Protein AF-A0A7J9D4X5-F1 (afdb_monomer_lite)

Radius of gyration: 14.16 Å; chains: 1; bounding box: 32×26×37 Å

Sequence (55 aa):
MICEILFIIFSPTVKPYSFGHPSVQSTTKQFLNPNQPLNETTFIFVEAFHKVRIN

InterPro domains:
  IPR036879 Transcription factor, MADS-box superfamily [G3DSA:3.40.1810.10] (2-42)

Organism: Gossypium gossypioides (NCBI:txid34282)

Foldseek 3Di:
DADWDKDWDQDPVRDIDIAIVVGPVVNVVQVPPPPDDPPCVVVVVVVVVVVVVVD

Structure (mmCIF, N/CA/C/O backbone):
data_AF-A0A7J9D4X5-F1
#
_entry.id   AF-A0A7J9D4X5-F1
#
loop_
_atom_site.group_PDB
_atom_site.id
_atom_site.type_symbol
_atom_site.label_atom_id
_atom_site.label_alt_id
_atom_site.label_comp_id
_atom_site.label_asym_id
_atom_site.label_entity_id
_atom_site.label_seq_id
_atom_site.pdbx_PDB_ins_code
_atom_site.Cartn_x
_atom_site.Cartn_y
_atom_site.Cartn_z
_atom_site.occupancy
_atom_site.B_iso_or_equiv
_atom_site.auth_seq_id
_atom_site.auth_comp_id
_atom_site.auth_asym_id
_atom_site.auth_atom_id
_atom_site.pdbx_PDB_model_num
ATOM 1 N N . MET A 1 1 ? -0.894 1.066 -24.246 1.00 58.66 1 MET A N 1
ATOM 2 C CA . MET A 1 1 ? -1.003 2.082 -23.180 1.00 58.66 1 MET A CA 1
ATOM 3 C C . MET A 1 1 ? -0.919 1.343 -21.856 1.00 58.66 1 MET A C 1
ATOM 5 O O . MET A 1 1 ? -1.774 0.503 -21.615 1.00 58.66 1 MET A O 1
ATOM 9 N N . ILE A 1 2 ? 0.149 1.539 -21.083 1.00 76.25 2 ILE A N 1
ATOM 10 C CA . ILE A 1 2 ? 0.346 0.870 -19.786 1.00 76.25 2 ILE A CA 1
ATOM 11 C C . ILE A 1 2 ? -0.064 1.888 -18.722 1.00 76.25 2 ILE A C 1
ATOM 13 O O . ILE A 1 2 ? 0.380 3.031 -18.781 1.00 76.25 2 ILE A O 1
ATOM 17 N N . CYS A 1 3 ? -0.968 1.504 -17.825 1.00 82.00 3 CYS A N 1
ATOM 18 C CA . CYS A 1 3 ? -1.432 2.353 -16.732 1.00 82.00 3 CYS A CA 1
ATOM 19 C C . CYS A 1 3 ? -0.730 1.914 -15.444 1.00 82.00 3 CYS A C 1
ATOM 21 O O . CYS A 1 3 ? -0.595 0.716 -15.207 1.00 82.00 3 CYS A O 1
ATOM 23 N N . GLU A 1 4 ? -0.279 2.861 -14.629 1.00 87.31 4 GLU A N 1
ATOM 24 C CA . GLU A 1 4 ? 0.341 2.592 -13.332 1.00 87.31 4 GLU A CA 1
ATOM 25 C C . GLU A 1 4 ? -0.583 3.101 -12.230 1.00 87.31 4 GLU A C 1
ATOM 27 O O . GLU A 1 4 ? -1.027 4.248 -12.263 1.00 87.31 4 GLU A O 1
ATOM 32 N N . ILE A 1 5 ? -0.919 2.230 -11.278 1.00 87.75 5 ILE A N 1
ATOM 33 C CA . ILE A 1 5 ? -1.889 2.540 -10.223 1.00 87.75 5 ILE A CA 1
ATOM 34 C C . ILE A 1 5 ? -1.395 1.941 -8.914 1.00 87.75 5 ILE A C 1
ATOM 36 O O . ILE A 1 5 ? -1.024 0.769 -8.890 1.00 87.75 5 ILE A O 1
ATOM 40 N N . LEU A 1 6 ? -1.428 2.719 -7.832 1.00 90.00 6 LEU A N 1
ATOM 41 C CA . LEU A 1 6 ? -1.082 2.283 -6.482 1.00 90.00 6 LEU A CA 1
ATOM 42 C C . LEU A 1 6 ? -2.167 2.738 -5.504 1.00 90.00 6 LEU A C 1
ATOM 44 O O . LEU A 1 6 ? -2.439 3.929 -5.382 1.00 90.00 6 LEU A O 1
ATOM 48 N N . PHE A 1 7 ? -2.750 1.788 -4.779 1.00 90.94 7 PHE A N 1
ATOM 49 C CA . PHE A 1 7 ? -3.640 2.048 -3.653 1.00 90.94 7 PHE A CA 1
ATOM 50 C C . PHE A 1 7 ? -2.962 1.624 -2.355 1.00 90.94 7 PHE A C 1
ATOM 52 O O . PHE A 1 7 ? -2.421 0.520 -2.264 1.00 90.94 7 PHE A O 1
ATOM 59 N N . ILE A 1 8 ? -3.025 2.493 -1.346 1.00 91.94 8 ILE A N 1
ATOM 60 C CA . ILE A 1 8 ? -2.584 2.214 0.022 1.00 91.94 8 ILE A CA 1
ATOM 61 C C . ILE A 1 8 ? -3.756 2.528 0.947 1.00 91.94 8 ILE A C 1
ATOM 63 O O . ILE A 1 8 ? -4.262 3.648 0.952 1.00 91.94 8 ILE A O 1
ATOM 67 N N . ILE A 1 9 ? -4.194 1.537 1.718 1.00 93.44 9 ILE A N 1
ATOM 68 C CA . ILE A 1 9 ? -5.310 1.662 2.657 1.00 93.44 9 ILE A CA 1
ATOM 69 C C . ILE A 1 9 ? -4.795 1.337 4.053 1.00 93.44 9 ILE A C 1
ATOM 71 O O . ILE A 1 9 ? -4.234 0.265 4.286 1.00 93.44 9 ILE A O 1
ATOM 75 N N . PHE A 1 10 ? -5.018 2.250 4.993 1.00 92.69 10 PHE A N 1
ATOM 76 C CA . PHE A 1 10 ? -4.752 2.018 6.406 1.00 92.69 10 PHE A CA 1
ATOM 77 C C . PHE A 1 10 ? -6.039 1.568 7.082 1.00 92.69 10 PHE A C 1
ATOM 7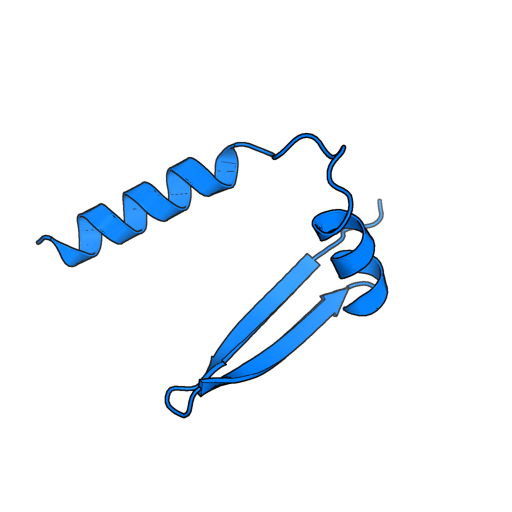9 O O . PHE A 1 10 ? -7.050 2.269 7.057 1.00 92.69 10 PHE A O 1
ATOM 86 N N . SER A 1 11 ? -6.009 0.380 7.679 1.00 93.31 11 SER A N 1
ATOM 87 C CA . SER A 1 11 ? -7.102 -0.050 8.551 1.00 93.31 11 SER A CA 1
ATOM 88 C C . SER A 1 11 ? -7.171 0.821 9.813 1.00 93.31 11 SER A C 1
ATOM 90 O O . SER A 1 11 ? -6.166 1.423 10.197 1.00 93.31 11 SER A O 1
ATOM 92 N N . PRO A 1 12 ? -8.315 0.842 10.521 1.00 93.38 12 PRO A N 1
ATOM 93 C CA . PRO A 1 12 ? -8.420 1.515 11.817 1.00 93.38 12 PRO A CA 1
ATOM 94 C C . PRO A 1 12 ? -7.389 1.031 12.850 1.00 93.38 12 PRO A C 1
ATOM 96 O O . PRO A 1 12 ? -7.000 1.786 13.732 1.00 93.38 12 PRO A O 1
ATOM 99 N N . THR A 1 13 ? -6.900 -0.208 12.720 1.00 95.25 13 THR A N 1
ATOM 100 C CA . THR A 1 13 ? -5.823 -0.774 13.551 1.00 95.25 13 THR A CA 1
ATOM 101 C C . THR A 1 13 ? -4.418 -0.428 13.043 1.00 95.25 13 THR A C 1
ATOM 103 O O . THR A 1 13 ? -3.442 -1.054 13.445 1.00 95.25 13 THR A O 1
ATOM 106 N N . VAL A 1 14 ? -4.297 0.561 12.149 1.00 91.62 14 VAL A N 1
ATOM 107 C CA . VAL A 1 14 ? -3.038 1.094 11.593 1.00 91.62 14 VAL A CA 1
ATOM 108 C C . VAL A 1 14 ? -2.279 0.098 10.701 1.00 91.62 14 VAL A C 1
ATOM 110 O O . VAL A 1 14 ? -1.211 0.400 10.173 1.00 91.62 14 VAL A O 1
ATOM 113 N N . LYS A 1 15 ? -2.842 -1.083 10.423 1.00 94.75 15 LYS A N 1
ATOM 114 C CA . LYS A 1 15 ? -2.233 -2.038 9.490 1.00 94.75 15 LYS A CA 1
ATOM 115 C C . LYS A 1 15 ? -2.431 -1.576 8.036 1.00 94.75 15 LYS A C 1
ATOM 117 O O . LYS A 1 15 ? -3.591 -1.364 7.654 1.00 94.75 15 LYS A O 1
ATOM 122 N N . PRO A 1 16 ? -1.354 -1.446 7.235 1.00 93.88 16 PRO A N 1
ATOM 123 C CA . PRO A 1 16 ? -1.449 -1.062 5.834 1.00 93.88 16 PRO A CA 1
ATOM 124 C C . PRO A 1 16 ? -1.775 -2.257 4.933 1.00 93.88 16 PRO A C 1
ATOM 126 O O . PRO A 1 16 ? -1.305 -3.376 5.151 1.00 93.88 16 PRO A O 1
ATOM 129 N N . T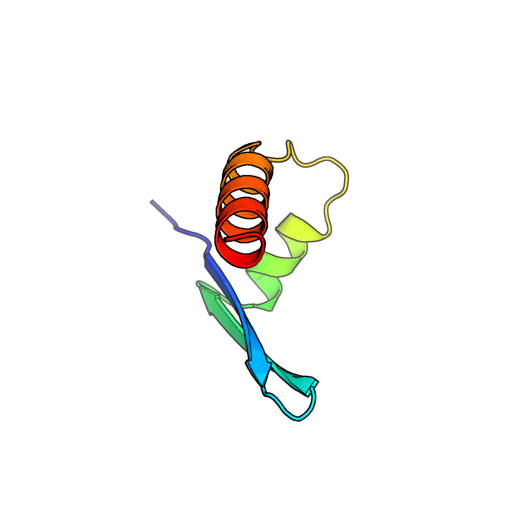YR A 1 17 ? -2.532 -1.983 3.878 1.00 94.19 17 TYR A N 1
ATOM 130 C CA . TYR A 1 17 ? -2.803 -2.886 2.765 1.00 94.19 17 TYR A CA 1
ATOM 131 C C . TYR A 1 17 ? -2.485 -2.151 1.468 1.00 94.19 17 TYR A C 1
ATOM 133 O O . TYR A 1 17 ? -2.823 -0.974 1.330 1.00 94.19 17 TYR A O 1
ATOM 141 N N . SER A 1 18 ? -1.833 -2.829 0.527 1.00 93.06 18 SER A N 1
ATOM 142 C CA . SER A 1 18 ? -1.458 -2.233 -0.751 1.00 93.06 18 SER A CA 1
ATOM 143 C C . SER A 1 18 ? -1.866 -3.102 -1.930 1.00 93.06 18 SER A C 1
ATOM 145 O O . SER A 1 18 ? -1.850 -4.331 -1.871 1.00 93.06 18 SER A O 1
ATOM 147 N N . PHE A 1 19 ? -2.230 -2.435 -3.017 1.00 93.38 19 PHE A N 1
ATOM 148 C CA . PHE A 1 19 ? -2.501 -3.040 -4.312 1.00 93.38 19 PHE A CA 1
ATOM 149 C C . PHE A 1 19 ? -1.905 -2.144 -5.389 1.00 93.38 19 PHE A C 1
ATOM 151 O O . PHE A 1 19 ? -2.003 -0.921 -5.295 1.00 93.38 19 PHE A O 1
ATOM 158 N N . GLY A 1 20 ? -1.302 -2.737 -6.416 1.00 91.75 20 GLY A N 1
ATOM 159 C CA . GLY A 1 20 ? -0.783 -1.952 -7.523 1.00 91.75 20 GLY A CA 1
ATOM 160 C C . GLY A 1 20 ? -0.698 -2.720 -8.828 1.00 91.75 20 GLY A C 1
ATOM 161 O O . GLY A 1 20 ? -0.493 -3.934 -8.831 1.00 91.75 20 GLY A O 1
ATOM 162 N N . HIS A 1 21 ? -0.837 -1.983 -9.927 1.00 91.81 21 HIS A N 1
ATOM 163 C CA . HIS A 1 21 ? -0.686 -2.477 -11.291 1.00 91.81 21 HIS A CA 1
ATOM 164 C C . HIS A 1 21 ? 0.470 -1.739 -11.990 1.00 91.81 21 HIS A C 1
ATOM 166 O O . HIS A 1 21 ? 0.526 -0.513 -11.892 1.00 91.81 21 HIS A O 1
ATOM 172 N N . PRO A 1 22 ? 1.388 -2.446 -12.68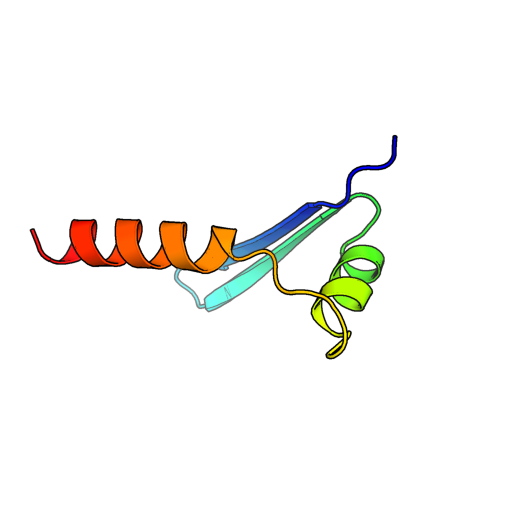1 1.00 90.94 22 PRO A N 1
ATOM 173 C CA . PRO A 1 22 ? 1.473 -3.908 -12.807 1.00 90.94 22 PRO A CA 1
ATOM 174 C C . PRO A 1 22 ? 1.914 -4.620 -11.520 1.00 90.94 22 PRO A C 1
ATOM 176 O O . PRO A 1 22 ? 1.605 -5.792 -11.332 1.00 90.94 22 PRO A O 1
ATOM 179 N N . SER A 1 23 ? 2.598 -3.920 -10.615 1.00 91.81 23 SER A N 1
ATOM 180 C CA . SER A 1 23 ? 2.884 -4.398 -9.262 1.00 91.81 23 SER A CA 1
ATOM 181 C C . SER A 1 23 ? 3.151 -3.225 -8.326 1.00 91.81 23 SER A C 1
ATOM 183 O O . SER A 1 23 ? 3.613 -2.171 -8.768 1.00 91.81 23 SER A O 1
ATOM 185 N N . VAL A 1 24 ? 2.942 -3.430 -7.021 1.00 90.06 24 VAL A N 1
ATOM 186 C CA . VAL A 1 24 ? 3.279 -2.436 -5.984 1.00 90.06 24 VAL A CA 1
ATOM 187 C C . VAL A 1 24 ? 4.737 -1.988 -6.119 1.00 90.06 24 VAL A C 1
ATOM 189 O O . VAL A 1 24 ? 5.015 -0.793 -6.131 1.00 90.06 24 VAL A O 1
ATOM 192 N N . GLN A 1 25 ? 5.663 -2.933 -6.306 1.00 89.94 25 GLN A N 1
ATOM 193 C CA . GLN A 1 25 ? 7.092 -2.639 -6.429 1.00 89.94 25 GLN A CA 1
ATOM 194 C C . GLN A 1 25 ? 7.430 -1.813 -7.679 1.00 89.94 25 GLN A C 1
ATOM 196 O O . GLN A 1 25 ? 8.340 -0.989 -7.638 1.00 89.94 25 GLN A O 1
ATOM 201 N N . SER A 1 26 ? 6.734 -2.037 -8.797 1.00 86.75 26 SER A N 1
ATOM 202 C CA . SER A 1 26 ? 6.934 -1.237 -10.010 1.00 86.75 26 SER A CA 1
ATOM 203 C C . SER A 1 26 ? 6.492 0.204 -9.775 1.00 86.75 26 SER A C 1
ATOM 205 O O . SER A 1 26 ? 7.244 1.132 -10.053 1.00 86.75 26 SER A O 1
ATOM 207 N N . THR A 1 27 ? 5.313 0.381 -9.175 1.00 84.69 27 THR A N 1
ATOM 208 C CA . THR A 1 27 ? 4.730 1.705 -8.929 1.00 84.69 27 THR A CA 1
ATOM 209 C C . THR A 1 27 ? 5.473 2.514 -7.867 1.00 84.69 27 THR A C 1
ATOM 211 O O . THR A 1 27 ? 5.585 3.729 -7.981 1.00 84.69 27 THR A O 1
ATOM 214 N N . THR A 1 28 ? 6.050 1.876 -6.843 1.00 85.69 28 THR A N 1
ATOM 215 C CA . THR A 1 28 ? 6.772 2.601 -5.784 1.00 85.69 28 THR A CA 1
ATOM 216 C C . THR A 1 28 ? 8.100 3.180 -6.254 1.00 85.69 28 THR A C 1
ATOM 218 O O . THR A 1 28 ? 8.501 4.225 -5.752 1.00 85.69 28 THR A O 1
A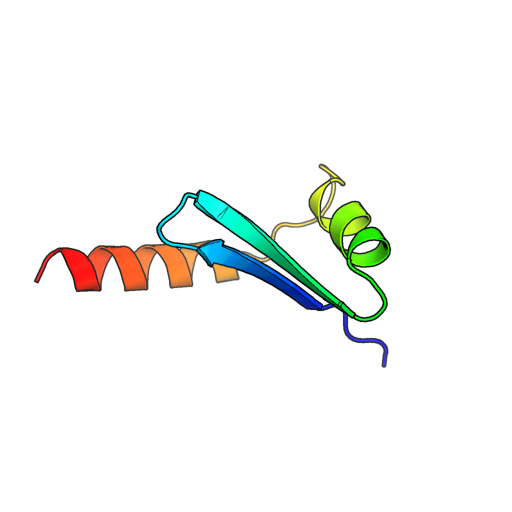TOM 221 N N . LYS A 1 29 ? 8.767 2.571 -7.245 1.00 83.88 29 LYS A N 1
ATOM 222 C CA . LYS A 1 29 ? 9.990 3.136 -7.850 1.00 83.88 29 LYS A CA 1
ATOM 223 C C . LYS A 1 29 ? 9.758 4.536 -8.411 1.00 83.88 29 LYS A C 1
ATOM 225 O O . LYS A 1 29 ? 10.658 5.366 -8.362 1.00 83.88 29 LYS A O 1
ATOM 230 N N . GLN A 1 30 ? 8.551 4.774 -8.915 1.00 73.81 30 GLN A N 1
ATOM 231 C CA . GLN A 1 30 ? 8.133 6.052 -9.461 1.00 73.81 30 GLN A CA 1
ATOM 232 C C . GLN A 1 30 ? 7.974 7.108 -8.349 1.00 73.81 30 GLN A C 1
ATOM 234 O O . GLN A 1 30 ? 8.551 8.188 -8.401 1.00 73.81 30 GLN A O 1
ATOM 239 N N . PHE A 1 31 ? 7.268 6.765 -7.270 1.00 73.00 31 PHE A N 1
ATOM 240 C CA . PHE A 1 31 ? 7.084 7.662 -6.121 1.00 73.00 31 PHE A CA 1
ATOM 241 C C . PHE A 1 31 ? 8.371 7.949 -5.339 1.00 73.00 31 PHE A C 1
ATOM 243 O O . PHE A 1 31 ? 8.507 9.013 -4.744 1.00 73.00 31 PHE A O 1
ATOM 250 N N . LEU A 1 32 ? 9.311 7.004 -5.319 1.00 77.38 32 LEU A N 1
ATOM 251 C CA . LEU A 1 32 ? 10.599 7.167 -4.645 1.00 77.38 32 LEU A CA 1
ATOM 252 C C . LEU A 1 32 ? 11.626 7.927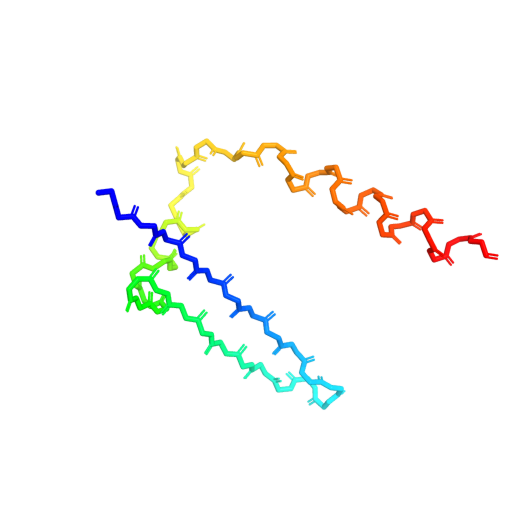 -5.490 1.00 77.38 32 LEU A C 1
ATOM 254 O O . LEU A 1 32 ? 12.714 8.205 -4.991 1.00 77.38 32 LEU A O 1
ATOM 258 N N . ASN A 1 33 ? 11.321 8.248 -6.750 1.00 78.94 33 ASN A N 1
ATOM 259 C CA . ASN A 1 33 ? 12.208 9.034 -7.590 1.00 78.94 33 ASN A CA 1
ATOM 260 C C . ASN A 1 33 ? 12.027 10.533 -7.278 1.00 78.94 33 ASN A C 1
ATOM 262 O O . ASN A 1 33 ? 11.029 11.121 -7.696 1.00 78.94 33 ASN A O 1
ATOM 266 N N . PRO A 1 34 ? 12.992 11.188 -6.606 1.00 68.31 34 PRO A N 1
ATOM 267 C CA . PRO A 1 34 ? 12.868 12.592 -6.207 1.00 68.31 34 PRO A CA 1
ATOM 268 C C . PRO A 1 34 ? 12.856 13.564 -7.396 1.00 68.31 34 PRO A C 1
ATOM 270 O O . PRO A 1 34 ? 12.543 14.736 -7.224 1.00 68.31 34 PRO A O 1
ATOM 273 N N . ASN A 1 35 ? 13.202 13.095 -8.599 1.00 76.06 35 ASN A N 1
ATOM 274 C CA . ASN A 1 35 ? 13.266 13.921 -9.803 1.00 76.06 35 ASN A CA 1
ATOM 275 C C . ASN A 1 35 ? 11.964 13.910 -10.609 1.00 76.06 35 ASN A C 1
ATOM 277 O O . ASN A 1 35 ? 11.919 14.490 -11.695 1.00 76.06 35 ASN A O 1
ATOM 281 N N . GLN A 1 36 ? 10.924 13.209 -10.146 1.00 71.50 36 GLN A N 1
ATOM 282 C CA . GLN A 1 36 ? 9.682 13.167 -10.899 1.00 71.50 36 GLN A CA 1
ATOM 283 C C . GLN A 1 36 ? 8.858 14.440 -10.735 1.00 71.50 36 GLN A C 1
ATOM 285 O O . GLN A 1 36 ? 8.666 14.901 -9.611 1.00 71.50 36 GLN A O 1
ATOM 290 N N . PRO A 1 37 ? 8.330 14.991 -11.846 1.00 66.19 37 PRO A N 1
ATOM 291 C CA . PRO A 1 37 ? 7.416 16.116 -11.782 1.00 66.19 37 PRO A CA 1
ATOM 292 C C . PRO A 1 37 ? 6.165 15.672 -11.025 1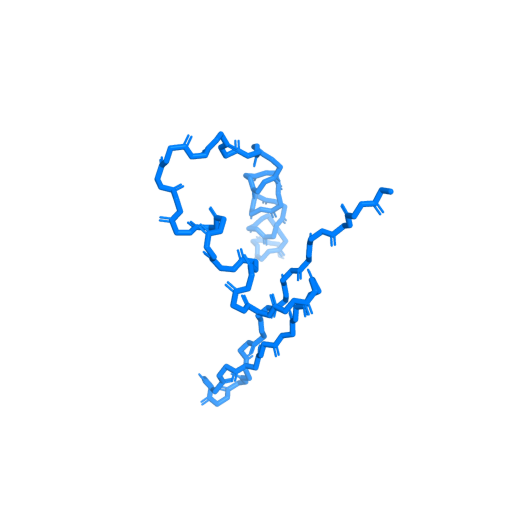.00 66.19 37 PRO A C 1
ATOM 294 O O . PRO A 1 37 ? 5.422 14.795 -11.474 1.00 66.19 37 PRO A O 1
ATOM 297 N N . LEU A 1 38 ? 5.967 16.250 -9.842 1.00 64.50 38 LEU A N 1
ATOM 298 C CA . LEU A 1 38 ? 4.773 16.037 -9.042 1.00 64.50 38 LEU A CA 1
ATOM 299 C C . LEU A 1 38 ? 3.583 16.558 -9.849 1.00 64.50 38 LEU A C 1
ATOM 301 O O . LEU A 1 38 ? 3.485 17.758 -10.096 1.00 64.50 38 LEU A O 1
ATOM 305 N N . ASN A 1 39 ? 2.682 15.672 -10.277 1.00 62.62 39 ASN A N 1
ATOM 306 C CA . ASN A 1 39 ? 1.421 16.145 -10.829 1.00 62.62 39 ASN A CA 1
ATOM 307 C C . ASN A 1 39 ? 0.645 16.838 -9.692 1.00 62.62 39 ASN A C 1
ATOM 309 O O . ASN A 1 39 ? 0.368 16.258 -8.639 1.00 62.62 39 ASN A O 1
ATOM 313 N N . GLU A 1 40 ? 0.353 18.121 -9.881 1.00 56.94 40 GLU A N 1
ATOM 314 C CA . GLU A 1 40 ? -0.236 19.012 -8.872 1.00 56.94 40 GLU A CA 1
ATOM 315 C C . GLU A 1 40 ? -1.696 18.662 -8.524 1.00 56.94 40 GLU A C 1
ATOM 317 O O . GLU A 1 40 ? -2.334 19.331 -7.714 1.00 56.94 40 GLU A O 1
ATOM 322 N N . THR A 1 41 ? -2.251 17.582 -9.082 1.00 58.44 41 THR A N 1
ATOM 323 C CA . THR A 1 41 ? -3.607 17.108 -8.771 1.00 58.44 41 THR A CA 1
ATOM 324 C C . THR A 1 41 ? -3.753 16.713 -7.297 1.00 58.44 41 THR A C 1
ATOM 326 O O . THR A 1 41 ? -4.832 16.857 -6.721 1.00 58.44 41 THR A O 1
ATOM 329 N N . THR A 1 42 ? -2.658 16.291 -6.653 1.00 58.25 42 THR A N 1
ATOM 330 C CA . THR A 1 42 ? -2.633 15.918 -5.227 1.00 58.25 42 THR A CA 1
ATOM 331 C C . THR A 1 42 ? -3.046 17.081 -4.317 1.00 58.25 42 THR A C 1
ATOM 333 O O . THR A 1 42 ? -3.761 16.867 -3.339 1.00 58.25 42 THR A O 1
ATOM 336 N N . PHE A 1 43 ? -2.665 18.317 -4.658 1.00 57.50 43 PHE A N 1
ATOM 337 C CA . PHE A 1 43 ? -2.970 19.494 -3.837 1.00 57.50 43 PHE A CA 1
ATOM 338 C C . PHE A 1 43 ? -4.474 19.807 -3.831 1.00 57.50 43 PHE A C 1
ATOM 340 O O . PHE A 1 43 ? -5.047 20.116 -2.790 1.00 57.50 43 PHE A O 1
ATOM 347 N N . ILE A 1 44 ? -5.148 19.630 -4.973 1.00 60.16 44 ILE A N 1
ATOM 348 C CA . ILE A 1 44 ? -6.587 19.907 -5.115 1.00 60.16 44 ILE A CA 1
ATOM 349 C C . ILE A 1 44 ? -7.435 18.932 -4.283 1.00 60.16 44 ILE A C 1
ATOM 351 O O . ILE A 1 44 ? -8.441 19.324 -3.691 1.00 60.16 44 ILE A O 1
ATOM 355 N N . PHE A 1 45 ? -7.025 17.663 -4.202 1.00 58.84 45 PHE A N 1
ATOM 356 C CA . PHE A 1 45 ? -7.746 16.656 -3.422 1.00 58.84 45 PHE A CA 1
ATOM 357 C C . PHE A 1 45 ? -7.581 16.870 -1.913 1.00 58.84 45 PHE A C 1
ATOM 359 O O . PHE A 1 45 ? -8.562 16.805 -1.175 1.00 58.84 45 PHE A O 1
ATOM 366 N N . VAL A 1 46 ? -6.366 17.175 -1.447 1.00 60.31 46 VAL A N 1
ATOM 367 C CA . VAL A 1 46 ? -6.099 17.430 -0.021 1.00 60.31 46 VAL A CA 1
ATOM 368 C C . VAL A 1 46 ? -6.925 18.615 0.493 1.00 60.31 46 VAL A C 1
ATOM 370 O O . VAL A 1 46 ? -7.569 18.497 1.538 1.00 60.31 46 VAL A O 1
ATOM 373 N N . GLU A 1 47 ? -7.005 19.705 -0.276 1.00 61.12 47 GLU A N 1
ATOM 374 C CA . GLU A 1 47 ? -7.826 20.873 0.072 1.00 61.12 47 GLU A CA 1
ATOM 375 C C . GLU A 1 47 ? -9.326 20.543 0.137 1.00 61.12 47 GLU A C 1
ATOM 377 O O . GLU A 1 47 ? -10.019 20.953 1.074 1.00 61.12 47 GLU A O 1
ATOM 382 N N . ALA A 1 48 ? -9.841 19.750 -0.812 1.00 58.09 48 ALA A N 1
ATOM 383 C CA . ALA A 1 48 ? -11.244 19.333 -0.811 1.00 58.09 48 ALA A CA 1
ATOM 384 C C . ALA A 1 48 ? -11.607 18.528 0.451 1.00 58.09 48 ALA A C 1
ATOM 386 O O . ALA A 1 48 ? -12.644 18.778 1.065 1.00 58.09 48 ALA A O 1
ATOM 387 N N . PHE A 1 49 ? -10.738 17.611 0.887 1.00 59.94 49 PHE A N 1
ATOM 388 C CA . PHE A 1 49 ? -10.958 16.825 2.107 1.00 59.94 49 PHE A CA 1
ATOM 389 C C . PHE A 1 49 ? -10.821 17.653 3.388 1.00 59.94 49 PHE A C 1
ATOM 391 O O . PHE A 1 49 ? -11.568 17.424 4.343 1.00 59.94 49 PHE A O 1
ATOM 398 N N . HIS A 1 50 ? -9.908 18.626 3.421 1.00 58.28 50 HIS A N 1
ATOM 399 C CA . HIS A 1 50 ? -9.755 19.522 4.566 1.00 58.28 50 HIS A CA 1
ATOM 400 C C . HIS A 1 50 ? -11.007 20.386 4.773 1.00 58.28 50 HIS A C 1
ATOM 402 O O . HIS A 1 50 ? -11.501 20.517 5.893 1.00 58.28 50 HIS A O 1
ATOM 408 N N . LYS A 1 51 ? -11.588 20.890 3.679 1.00 60.50 51 LYS A N 1
ATOM 409 C CA . LYS A 1 51 ? -12.808 21.701 3.715 1.00 60.50 51 LYS A CA 1
ATOM 410 C C . LYS A 1 51 ? -14.038 20.921 4.199 1.00 60.50 51 LYS A C 1
ATOM 412 O O . LYS A 1 51 ? -14.868 21.486 4.899 1.00 60.50 51 LYS A O 1
ATOM 417 N N . VAL A 1 52 ? -14.138 19.628 3.878 1.00 65.06 52 VAL A N 1
ATOM 418 C CA . VAL A 1 52 ? -15.259 18.761 4.300 1.00 65.06 52 VAL A CA 1
ATOM 419 C C . VAL A 1 52 ? -15.224 18.432 5.799 1.00 65.06 52 VAL A C 1
ATOM 421 O O . VAL A 1 52 ? -16.275 18.238 6.395 1.00 65.06 52 VAL A O 1
ATOM 424 N N . ARG A 1 53 ? -14.043 18.393 6.432 1.00 55.81 53 ARG A N 1
ATOM 425 C CA . ARG A 1 53 ? -13.908 18.127 7.880 1.00 55.81 53 ARG A CA 1
ATOM 426 C C . ARG A 1 53 ? -14.239 19.346 8.759 1.00 55.81 53 ARG A C 1
ATOM 428 O O . ARG A 1 53 ? -14.472 19.172 9.949 1.00 55.81 53 ARG A O 1
ATOM 435 N N . ILE A 1 54 ? -14.204 20.556 8.197 1.00 58.47 54 ILE A N 1
ATOM 436 C CA . ILE A 1 54 ? -14.380 21.826 8.930 1.00 58.47 54 ILE A CA 1
ATOM 437 C C . ILE A 1 54 ? -15.844 22.331 8.897 1.00 58.47 54 ILE A C 1
ATOM 439 O O . ILE A 1 54 ? -16.149 23.356 9.503 1.00 58.47 54 ILE A O 1
ATOM 443 N N . ASN A 1 55 ? -16.770 21.613 8.252 1.00 48.19 55 ASN A N 1
ATOM 444 C CA . ASN A 1 55 ? -18.216 21.880 8.331 1.00 48.19 55 ASN A CA 1
ATOM 445 C C . ASN A 1 55 ? -18.907 20.911 9.297 1.00 48.19 55 ASN A C 1
ATOM 447 O O . ASN A 1 55 ? -19.998 21.276 9.786 1.00 48.19 55 ASN A O 1
#

pLDDT: mean 76.9, std 14.73, range [48.19, 95.25]

Secondary structure (DSSP, 8-state):
----EEEEEE-TTS-EEEEEES-HHHHHHHHT-TTS---THHHHHHHHHHHHHT-